Protein AF-A0A914CI23-F1 (afdb_monomer_lite)

Organism: NCBI:txid290746

Sequence (139 aa):
MHHSSEYYNLTTALRKGCFQEFGTTFFECLQAFITPPPMFITHKALNLLYQFWIHNELFEFKALGWDKPRLKNSEHKDIFPGIWNKIKAVYMPPGYFPGLETKQFFWWRYMKEPSSGIPEFMGNFLCGFSICDRQFGLY

InterPro domains:
  IPR051689 Sterol desaturase/TMEM195-like [PTHR21624] (1-60)

Structure (mmCIF, N/CA/C/O backbone):
data_AF-A0A914CI23-F1
#
_entry.id   AF-A0A914CI23-F1
#
loop_
_atom_site.group_PDB
_atom_site.id
_atom_site.type_symbol
_atom_site.label_atom_id
_atom_site.label_alt_id
_atom_site.label_comp_id
_atom_site.label_asym_id
_atom_site.label_entity_id
_atom_site.label_seq_id
_atom_site.pdbx_PDB_ins_code
_atom_site.Cartn_x
_atom_site.Cartn_y
_atom_site.Cartn_z
_atom_site.occupancy
_atom_site.B_iso_or_equiv
_atom_site.auth_seq_id
_atom_site.auth_comp_id
_atom_site.auth_asym_id
_atom_site.auth_atom_id
_atom_site.pdbx_PDB_model_num
ATOM 1 N N . MET A 1 1 ? 9.736 -35.630 7.768 1.00 44.75 1 MET A N 1
ATOM 2 C CA . MET A 1 1 ? 8.393 -35.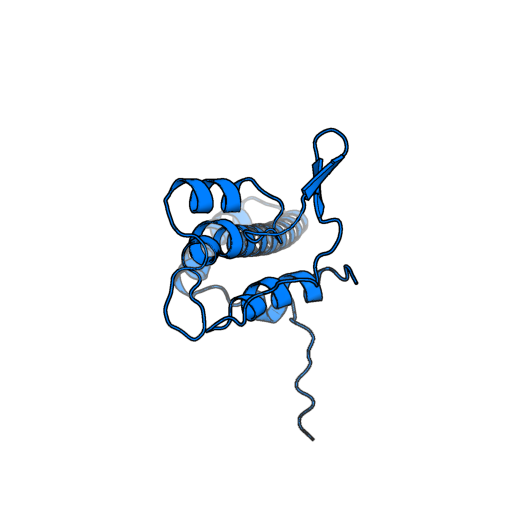050 7.562 1.00 44.75 1 MET A CA 1
ATOM 3 C C . MET A 1 1 ? 8.471 -33.566 7.902 1.00 44.75 1 MET A C 1
ATOM 5 O O . MET A 1 1 ? 8.384 -33.211 9.066 1.00 44.75 1 MET A O 1
ATOM 9 N N . HIS A 1 2 ? 8.755 -32.723 6.904 1.00 36.81 2 HIS A N 1
ATOM 10 C CA . HIS A 1 2 ? 8.864 -31.263 7.027 1.00 36.81 2 HIS A CA 1
ATOM 11 C C . HIS A 1 2 ? 7.643 -30.619 6.352 1.00 36.81 2 HIS A C 1
ATOM 13 O O . HIS A 1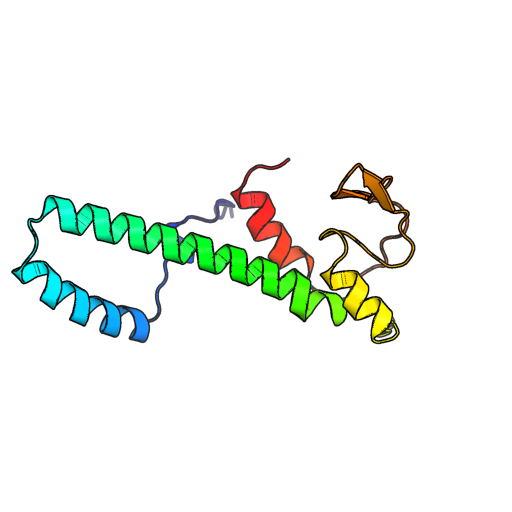 2 ? 7.750 -30.072 5.263 1.00 36.81 2 HIS A O 1
ATOM 19 N N . HIS A 1 3 ? 6.466 -30.728 6.969 1.00 40.62 3 HIS A N 1
ATOM 20 C CA . HIS A 1 3 ? 5.308 -29.908 6.599 1.00 40.62 3 HIS A CA 1
ATOM 21 C C . HIS A 1 3 ? 5.323 -28.666 7.494 1.00 40.62 3 HIS A C 1
ATOM 23 O O . HIS A 1 3 ? 4.677 -28.624 8.537 1.00 40.62 3 HIS A O 1
ATOM 29 N N . SER A 1 4 ? 6.142 -27.680 7.122 1.00 43.84 4 SER A N 1
ATOM 30 C CA . SER A 1 4 ? 6.050 -26.333 7.689 1.00 43.84 4 SER A CA 1
ATOM 31 C C . SER A 1 4 ? 4.852 -25.660 7.031 1.00 43.84 4 SER A C 1
ATOM 33 O O . SER A 1 4 ? 4.807 -25.564 5.808 1.00 43.84 4 SER A O 1
ATOM 35 N N . SER A 1 5 ? 3.859 -25.269 7.828 1.00 44.09 5 SER A N 1
ATOM 36 C CA . SER A 1 5 ? 2.582 -24.743 7.352 1.00 44.09 5 SER A CA 1
ATOM 37 C C . SER A 1 5 ? 2.778 -23.546 6.423 1.00 44.09 5 SER A C 1
ATOM 39 O O . SER A 1 5 ? 3.238 -22.487 6.840 1.00 44.09 5 SER A O 1
ATOM 41 N N . GLU A 1 6 ? 2.357 -23.726 5.180 1.00 47.12 6 GLU A N 1
ATOM 42 C CA . GLU A 1 6 ? 2.336 -22.757 4.079 1.00 47.12 6 GLU A CA 1
ATOM 43 C C . GLU A 1 6 ? 1.260 -21.662 4.264 1.00 47.12 6 GLU A C 1
ATOM 45 O O . GLU A 1 6 ? 0.980 -20.879 3.359 1.00 47.12 6 GLU A O 1
ATOM 50 N N . TYR A 1 7 ? 0.656 -21.585 5.454 1.00 39.66 7 TYR A N 1
ATOM 51 C CA . TYR A 1 7 ? -0.253 -20.519 5.848 1.00 39.66 7 TYR A CA 1
ATOM 52 C C . TYR A 1 7 ? 0.558 -19.407 6.508 1.00 39.66 7 TYR A C 1
ATOM 54 O O . TYR A 1 7 ? 0.986 -19.531 7.657 1.00 39.66 7 TYR A O 1
ATOM 62 N N . TYR A 1 8 ? 0.762 -18.311 5.776 1.00 44.50 8 TYR A N 1
ATOM 63 C CA . TYR A 1 8 ? 1.192 -17.039 6.350 1.00 44.50 8 TYR A CA 1
ATOM 64 C C . TYR A 1 8 ? 0.167 -16.638 7.416 1.00 44.50 8 TYR A C 1
ATOM 66 O O . TYR A 1 8 ? -0.939 -16.193 7.123 1.00 44.50 8 TYR A O 1
ATOM 74 N N . ASN A 1 9 ? 0.496 -16.905 8.674 1.00 50.03 9 ASN A N 1
ATOM 75 C CA . ASN A 1 9 ? -0.402 -16.660 9.785 1.00 50.03 9 ASN A CA 1
ATOM 76 C C . ASN A 1 9 ? -0.364 -15.156 10.087 1.00 50.03 9 ASN A C 1
ATOM 78 O O . ASN A 1 9 ? 0.721 -14.573 10.170 1.00 50.03 9 ASN A O 1
ATOM 82 N N . LEU A 1 10 ? -1.526 -14.523 10.278 1.00 53.84 10 LEU A N 1
ATOM 83 C CA . LEU A 1 10 ? -1.628 -13.108 10.675 1.00 53.84 10 LEU A CA 1
ATOM 84 C C . LEU A 1 10 ? -0.734 -12.816 11.898 1.00 53.84 10 LEU A C 1
ATOM 86 O O . LEU A 1 10 ? -0.115 -11.764 12.004 1.00 53.84 10 LEU A O 1
ATOM 90 N N . THR A 1 11 ? -0.596 -13.807 12.780 1.00 49.22 11 THR A N 1
ATOM 91 C CA . THR A 1 11 ? 0.271 -13.825 13.965 1.00 49.22 11 THR A CA 1
ATOM 92 C C . THR A 1 11 ? 1.776 -13.802 13.674 1.00 49.22 11 THR A C 1
ATOM 94 O O . THR A 1 11 ? 2.527 -13.316 14.514 1.00 49.22 11 THR A O 1
ATOM 97 N N . THR A 1 12 ? 2.255 -14.284 12.521 1.00 50.69 12 THR A N 1
ATOM 98 C CA . THR A 1 12 ? 3.687 -14.245 12.154 1.00 50.69 12 THR A CA 1
ATOM 99 C C . THR A 1 12 ? 4.088 -12.888 11.572 1.00 50.69 12 THR A C 1
ATOM 101 O O . THR A 1 12 ? 5.180 -12.400 11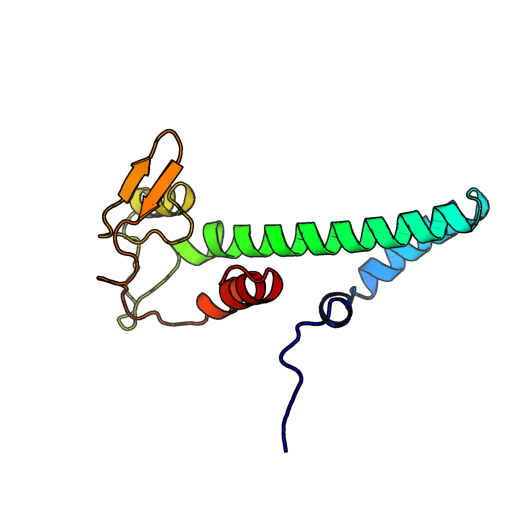.860 1.00 50.69 12 THR A O 1
ATOM 104 N N . ALA A 1 13 ? 3.185 -12.248 10.820 1.00 53.59 13 ALA A N 1
ATOM 105 C CA . ALA A 1 13 ? 3.341 -10.868 10.345 1.00 53.59 13 ALA A CA 1
ATOM 106 C C . ALA A 1 13 ? 3.244 -9.838 11.490 1.00 53.59 13 ALA A C 1
ATOM 108 O O . ALA A 1 13 ? 3.703 -8.705 11.367 1.00 53.59 13 ALA A O 1
ATOM 109 N N . LEU A 1 14 ? 2.695 -10.251 12.636 1.00 56.31 14 LEU A N 1
ATOM 110 C CA . LEU A 1 14 ? 2.448 -9.416 13.807 1.00 56.31 14 LEU A CA 1
ATOM 111 C C . LEU A 1 14 ? 3.639 -9.208 14.749 1.00 56.31 14 LEU A C 1
ATOM 113 O O . LEU A 1 14 ? 3.446 -8.719 15.864 1.00 56.31 14 LEU A O 1
ATOM 117 N N . ARG A 1 15 ? 4.858 -9.611 14.377 1.00 59.31 15 ARG A N 1
ATOM 118 C CA . ARG A 1 15 ? 6.029 -9.408 15.239 1.00 59.31 15 ARG A CA 1
ATOM 119 C C . ARG A 1 15 ? 6.426 -7.929 15.204 1.00 59.31 15 ARG A C 1
ATOM 121 O O . ARG A 1 15 ? 7.307 -7.526 14.450 1.00 59.31 15 ARG A O 1
ATOM 128 N N . LYS A 1 16 ? 5.748 -7.117 16.016 1.00 63.25 16 LYS A N 1
ATOM 129 C CA . LYS A 1 16 ? 6.067 -5.701 16.200 1.00 63.25 16 LYS A CA 1
ATOM 130 C C . LYS A 1 16 ? 7.457 -5.566 16.827 1.00 63.25 16 LYS A C 1
ATOM 132 O O . LYS A 1 16 ? 7.861 -6.369 17.668 1.00 63.25 16 LYS A O 1
ATOM 137 N N . GLY A 1 17 ? 8.222 -4.572 16.382 1.00 69.50 17 GLY A N 1
ATOM 138 C CA . GLY A 1 17 ? 9.544 -4.293 16.944 1.00 69.50 17 GLY A CA 1
ATOM 139 C C . GLY A 1 17 ? 9.444 -3.777 18.383 1.00 69.50 17 GLY A C 1
ATOM 140 O O . GLY A 1 17 ? 8.502 -3.064 18.718 1.00 69.50 17 GLY A O 1
ATOM 141 N N . CYS A 1 18 ? 10.446 -4.075 19.217 1.00 62.31 18 CYS A N 1
ATOM 142 C CA . CYS A 1 18 ? 10.494 -3.667 20.632 1.00 62.31 18 CYS A CA 1
ATOM 143 C C . CYS A 1 18 ? 10.260 -2.151 20.835 1.00 62.31 18 CYS A C 1
ATOM 145 O O . CYS A 1 18 ? 9.534 -1.741 21.735 1.00 62.31 18 CYS A O 1
ATOM 147 N N . PHE A 1 19 ? 10.798 -1.314 19.940 1.00 67.88 19 PHE A N 1
ATOM 148 C CA . PHE A 1 19 ? 10.602 0.142 19.979 1.00 67.88 19 PHE A CA 1
ATOM 149 C C . PHE A 1 19 ? 9.169 0.579 19.662 1.00 67.88 19 PHE A C 1
ATOM 151 O O . PHE A 1 19 ? 8.671 1.538 20.249 1.00 67.88 19 PHE A O 1
ATOM 158 N N . GLN A 1 20 ? 8.506 -0.121 18.742 1.00 68.56 20 GLN A N 1
ATOM 159 C CA . GLN A 1 20 ? 7.129 0.181 18.366 1.00 68.56 20 GLN A CA 1
ATOM 160 C C . GLN A 1 20 ? 6.173 -0.198 19.497 1.00 68.56 20 GLN A C 1
ATOM 162 O O . GLN A 1 20 ? 5.298 0.594 19.827 1.00 68.56 20 GLN A O 1
ATOM 167 N N . GLU A 1 21 ? 6.409 -1.347 20.138 1.00 73.50 21 GLU A N 1
ATOM 168 C CA . GLU A 1 21 ? 5.663 -1.792 21.319 1.00 73.50 21 GLU A CA 1
ATOM 169 C C . GLU A 1 21 ? 5.816 -0.835 22.507 1.00 73.50 21 GLU A C 1
ATOM 171 O O . GLU A 1 21 ? 4.832 -0.524 23.176 1.00 73.50 21 GLU A O 1
ATOM 176 N N . PHE A 1 22 ? 7.018 -0.306 22.756 1.00 75.56 22 PHE A N 1
ATOM 177 C CA . PHE A 1 22 ? 7.242 0.623 23.869 1.00 75.56 22 PHE A CA 1
ATOM 178 C C . PHE A 1 22 ? 6.466 1.937 23.689 1.00 75.56 22 PHE A C 1
ATOM 180 O O . PHE A 1 22 ? 5.836 2.432 24.625 1.00 75.56 22 PHE A O 1
ATOM 187 N N . GLY A 1 23 ? 6.463 2.473 22.463 1.00 78.50 23 GLY A N 1
ATOM 188 C CA . GLY A 1 23 ? 5.693 3.665 22.116 1.00 78.50 23 GLY A CA 1
ATOM 189 C C . GLY A 1 23 ? 4.187 3.437 22.236 1.00 78.50 23 GLY A C 1
ATOM 190 O O . GLY A 1 23 ? 3.502 4.222 22.890 1.00 78.50 23 GLY A O 1
ATOM 191 N N . THR A 1 24 ? 3.660 2.351 21.660 1.00 78.56 24 THR A N 1
ATOM 192 C CA . THR A 1 24 ? 2.218 2.059 21.714 1.00 78.56 24 THR A CA 1
ATOM 193 C C . THR A 1 24 ? 1.742 1.744 23.126 1.00 78.56 24 THR A C 1
ATOM 195 O O . THR A 1 24 ? 0.692 2.241 23.521 1.00 78.56 24 THR A O 1
ATOM 198 N N . THR A 1 25 ? 2.529 1.018 23.923 1.00 79.19 25 THR A N 1
ATOM 199 C CA . THR A 1 25 ? 2.177 0.686 25.314 1.00 79.19 25 THR A CA 1
ATOM 200 C C . THR A 1 25 ? 2.009 1.941 26.172 1.00 79.19 25 THR A C 1
ATOM 202 O O . THR A 1 25 ? 1.078 2.017 26.970 1.00 79.19 25 THR A O 1
ATOM 205 N N . PHE A 1 26 ? 2.858 2.961 25.990 1.00 83.69 26 PHE A N 1
ATOM 206 C CA . PHE A 1 26 ? 2.739 4.220 26.732 1.00 83.69 26 PHE A CA 1
ATOM 207 C C . PHE A 1 26 ? 1.402 4.932 26.462 1.00 83.69 26 PHE A C 1
ATOM 209 O O . PHE A 1 26 ? 0.700 5.313 27.401 1.00 83.69 26 PHE A O 1
ATOM 216 N N . PHE A 1 27 ? 1.012 5.065 25.191 1.00 81.94 27 PHE A N 1
ATOM 217 C CA . PHE A 1 27 ? -0.261 5.691 24.815 1.00 81.94 27 PHE A CA 1
ATOM 218 C C . PHE A 1 27 ? -1.476 4.845 25.216 1.00 81.94 27 PHE A C 1
ATOM 220 O O . PHE A 1 27 ? -2.489 5.384 25.661 1.00 81.94 27 PHE A O 1
ATOM 227 N N . GLU A 1 28 ? -1.366 3.521 25.130 1.00 81.31 28 GLU A N 1
ATOM 228 C CA . GLU A 1 28 ? -2.424 2.599 25.538 1.00 81.31 28 GLU A CA 1
ATOM 229 C C . GLU A 1 28 ? -2.664 2.612 27.051 1.00 81.31 28 GLU A C 1
ATOM 231 O O . GLU A 1 28 ? -3.817 2.581 27.479 1.00 81.31 28 GLU A O 1
ATOM 236 N N . CYS A 1 29 ? -1.606 2.717 27.862 1.00 82.75 29 CYS A N 1
ATOM 237 C CA . CYS A 1 29 ? -1.721 2.883 29.311 1.00 82.75 29 CYS A CA 1
ATOM 238 C C . CYS A 1 29 ? -2.488 4.161 29.666 1.00 82.75 29 CYS A C 1
ATOM 240 O O . CYS A 1 29 ? -3.366 4.118 30.522 1.00 82.75 29 CYS A O 1
ATOM 242 N N . LEU A 1 30 ? -2.217 5.278 28.982 1.00 83.88 30 LEU A N 1
ATOM 243 C CA . LEU A 1 30 ? -2.958 6.528 29.186 1.00 83.88 30 LEU A CA 1
ATOM 244 C C . LEU A 1 30 ? -4.444 6.386 28.811 1.00 83.88 30 LEU A C 1
ATOM 246 O O . LEU A 1 30 ? -5.312 6.855 29.545 1.00 83.88 30 LEU A O 1
ATOM 250 N N . GLN A 1 31 ? -4.756 5.705 27.704 1.00 81.00 31 GLN A N 1
ATOM 251 C CA . GLN A 1 31 ? -6.141 5.483 27.266 1.00 81.00 31 GLN A CA 1
ATOM 252 C C . GLN A 1 31 ? -6.914 4.500 28.159 1.00 81.00 31 GLN A C 1
ATOM 254 O O . GLN A 1 31 ? -8.133 4.647 28.310 1.00 81.00 31 GLN A O 1
ATOM 259 N N . ALA A 1 32 ? -6.227 3.529 28.769 1.00 80.94 32 ALA A N 1
ATOM 260 C CA . ALA A 1 32 ? -6.825 2.535 29.659 1.00 80.94 32 ALA A CA 1
ATOM 261 C C . ALA A 1 32 ? -7.418 3.148 30.941 1.00 80.94 32 ALA A C 1
ATOM 263 O O . ALA A 1 32 ? -8.369 2.597 31.487 1.00 80.94 32 ALA A O 1
ATOM 264 N N . PHE A 1 33 ? -6.918 4.304 31.395 1.00 80.62 33 PHE A N 1
ATOM 265 C CA . PHE A 1 33 ? -7.483 5.018 32.549 1.00 80.62 33 PHE A CA 1
ATOM 266 C C . PHE A 1 33 ? -8.800 5.749 32.246 1.00 80.62 33 PHE A C 1
ATOM 268 O O . PHE A 1 33 ? -9.538 6.075 33.172 1.00 80.62 33 PHE A O 1
ATOM 275 N N . ILE A 1 34 ? -9.096 6.021 30.972 1.00 84.62 34 ILE A N 1
ATOM 276 C CA . ILE A 1 34 ? -10.221 6.877 30.556 1.00 84.62 34 ILE A CA 1
ATOM 277 C C . ILE A 1 34 ? -11.360 6.051 29.934 1.00 84.62 34 ILE A C 1
ATOM 279 O O . ILE A 1 34 ? -12.523 6.444 30.000 1.00 84.62 34 ILE A O 1
ATOM 283 N N . THR A 1 35 ? -11.045 4.902 29.329 1.00 83.50 35 THR A N 1
ATOM 284 C CA . THR A 1 35 ? -11.961 4.182 28.428 1.00 83.50 35 THR A CA 1
ATOM 285 C C . THR A 1 35 ? -12.503 2.889 29.054 1.00 83.50 35 THR A C 1
ATOM 287 O O . THR A 1 35 ? -11.718 2.105 29.588 1.00 83.50 35 THR A O 1
ATOM 290 N N . PRO A 1 36 ? -13.813 2.585 28.942 1.00 84.00 36 PRO A N 1
ATOM 291 C CA . PRO A 1 36 ? -14.369 1.316 29.411 1.00 84.00 36 PRO A CA 1
ATOM 292 C C . PRO A 1 36 ? -13.743 0.095 28.692 1.00 84.00 36 PRO A C 1
ATOM 294 O O . PRO A 1 36 ? -13.521 0.147 27.475 1.00 84.00 36 PRO A O 1
ATOM 297 N N . PRO A 1 37 ? -13.516 -1.037 29.397 1.00 81.00 37 PRO A N 1
ATOM 298 C CA . PRO A 1 37 ? -12.743 -2.178 28.882 1.00 81.00 37 PRO A CA 1
ATOM 299 C C . PRO A 1 37 ? -13.172 -2.751 27.513 1.00 81.00 37 PRO A C 1
ATOM 301 O O . PRO A 1 37 ? -12.293 -3.065 26.707 1.00 81.00 37 PRO A O 1
ATOM 304 N N . PRO A 1 38 ? -14.475 -2.871 27.178 1.00 85.12 38 PRO A N 1
ATOM 305 C CA . PRO A 1 38 ? -14.900 -3.459 25.901 1.00 85.12 38 PRO A CA 1
ATOM 306 C C . PRO A 1 38 ? -14.497 -2.625 24.676 1.00 85.12 38 PRO A C 1
ATOM 308 O O . PRO A 1 38 ? -14.151 -3.161 23.619 1.00 85.12 38 PRO A O 1
ATOM 311 N N . MET A 1 39 ? -14.517 -1.298 24.818 1.00 86.06 39 MET A N 1
ATOM 312 C CA . MET A 1 39 ? -14.171 -0.380 23.733 1.00 86.06 39 MET A CA 1
ATOM 313 C C . MET A 1 39 ? -12.662 -0.420 23.454 1.00 86.06 39 MET A C 1
ATOM 315 O O . MET A 1 39 ? -12.244 -0.407 22.296 1.00 86.06 39 MET A O 1
ATOM 319 N N . PHE A 1 40 ? -11.850 -0.562 24.505 1.00 84.00 40 PHE A N 1
ATOM 320 C CA . PHE A 1 40 ? -10.395 -0.658 24.404 1.00 84.00 40 PHE A CA 1
ATOM 321 C C . PHE A 1 40 ? -9.934 -1.895 23.616 1.00 84.00 40 PHE A C 1
ATOM 323 O O . PHE A 1 40 ? -9.085 -1.786 22.731 1.00 84.00 40 PHE A O 1
ATOM 330 N N . ILE A 1 41 ? -10.532 -3.063 23.877 1.00 83.12 41 ILE A N 1
ATOM 331 C CA . ILE A 1 41 ? -10.198 -4.309 23.162 1.00 83.12 41 ILE A CA 1
AT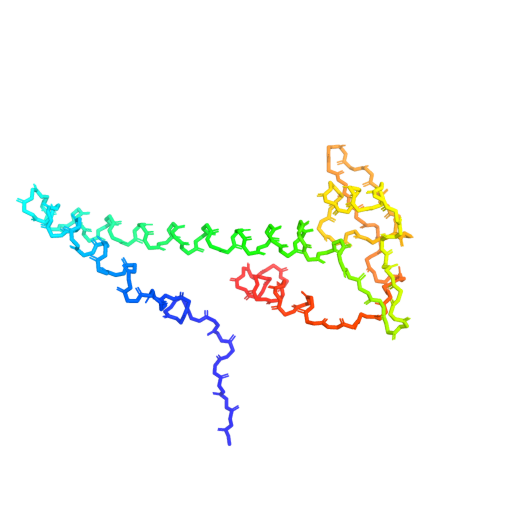OM 332 C C . ILE A 1 41 ? -10.536 -4.187 21.671 1.00 83.12 41 ILE A C 1
ATOM 334 O O . ILE A 1 41 ? -9.725 -4.542 20.815 1.00 83.12 41 ILE A O 1
ATOM 338 N N . THR A 1 42 ? -11.708 -3.631 21.358 1.00 86.75 42 THR A N 1
ATOM 339 C CA . THR A 1 42 ? -12.152 -3.432 19.971 1.00 86.75 42 THR A CA 1
ATOM 340 C C . THR A 1 42 ? -11.225 -2.469 19.227 1.00 86.75 42 THR A C 1
ATOM 342 O O . THR A 1 42 ? -10.804 -2.750 18.105 1.00 86.75 42 THR A O 1
ATOM 345 N N . HIS A 1 43 ? -10.841 -1.363 19.869 1.00 85.38 43 HIS A N 1
ATOM 346 C CA . HIS A 1 43 ? -9.898 -0.400 19.306 1.00 85.38 43 HIS A CA 1
ATOM 347 C C . HIS A 1 43 ? -8.537 -1.040 18.994 1.00 85.38 43 HIS A C 1
ATOM 349 O O . HIS A 1 43 ? -8.010 -0.859 17.896 1.00 85.38 43 HIS A O 1
ATOM 355 N N . LYS A 1 44 ? -7.995 -1.847 19.917 1.00 81.94 44 LYS A N 1
ATOM 356 C CA . LYS A 1 44 ? -6.740 -2.585 19.703 1.00 81.94 44 LYS A CA 1
ATOM 357 C C . LYS A 1 44 ? -6.808 -3.529 18.506 1.00 81.94 44 LYS A C 1
ATOM 359 O O . LYS A 1 44 ? -5.887 -3.539 17.691 1.00 81.94 44 LYS A O 1
ATOM 364 N N . ALA A 1 45 ? -7.892 -4.294 18.386 1.00 83.31 45 ALA A N 1
ATOM 365 C CA . ALA A 1 45 ? -8.082 -5.229 17.281 1.00 83.31 45 ALA A CA 1
ATOM 366 C C . ALA A 1 45 ? -8.158 -4.509 15.922 1.00 83.31 45 ALA A C 1
ATOM 368 O O . ALA A 1 45 ? -7.498 -4.920 14.967 1.00 83.31 45 ALA A O 1
ATOM 369 N N . LEU A 1 46 ? -8.899 -3.399 15.844 1.00 86.69 46 LEU A N 1
ATOM 370 C CA . LEU A 1 46 ? -9.010 -2.598 14.621 1.00 86.69 46 LEU A CA 1
ATOM 371 C C . LEU A 1 46 ? -7.685 -1.934 14.239 1.00 86.69 46 LEU A C 1
ATOM 373 O O . LEU A 1 46 ? -7.298 -1.970 13.074 1.00 86.69 46 LEU A O 1
ATOM 377 N N . ASN A 1 47 ? -6.962 -1.372 15.210 1.00 84.38 47 ASN A N 1
ATOM 378 C CA . ASN A 1 47 ? -5.663 -0.747 14.965 1.00 84.38 47 ASN A CA 1
ATOM 379 C C . ASN A 1 47 ? -4.645 -1.770 14.436 1.00 84.38 47 ASN A C 1
ATOM 381 O O . ASN A 1 47 ? -3.850 -1.478 13.545 1.00 84.38 47 ASN A O 1
ATOM 385 N N . LEU A 1 48 ? -4.703 -3.001 14.944 1.00 81.25 48 LEU A N 1
ATOM 386 C CA . LEU A 1 48 ? -3.851 -4.081 14.476 1.00 81.25 48 LEU A CA 1
ATOM 387 C C . LEU A 1 48 ? -4.155 -4.486 13.028 1.00 81.25 48 LEU A C 1
ATOM 389 O O . LEU A 1 48 ? -3.235 -4.604 12.219 1.00 81.25 48 LEU A O 1
ATOM 393 N N . LEU A 1 49 ? -5.437 -4.663 12.703 1.00 85.06 49 LEU A N 1
ATOM 394 C CA . LEU A 1 49 ? -5.877 -4.986 11.347 1.00 85.06 49 LEU A CA 1
ATOM 395 C C . LEU A 1 49 ? -5.494 -3.877 10.360 1.00 85.06 49 LEU A C 1
ATOM 397 O O . LEU A 1 49 ? -5.003 -4.157 9.271 1.00 85.06 49 LEU A O 1
ATOM 401 N N . TYR A 1 50 ? -5.661 -2.620 10.769 1.00 83.69 50 TYR A N 1
ATOM 402 C CA . TYR A 1 50 ? -5.300 -1.456 9.969 1.00 83.69 50 TYR A CA 1
ATOM 403 C C . TYR A 1 50 ? -3.794 -1.387 9.684 1.00 83.69 50 TYR A C 1
ATOM 405 O O . TYR A 1 50 ? -3.387 -1.170 8.545 1.00 83.69 50 TYR A O 1
ATOM 413 N N . GLN A 1 51 ? -2.959 -1.636 10.699 1.00 79.25 51 GLN A N 1
ATOM 414 C CA . GLN A 1 51 ? -1.502 -1.690 10.536 1.00 79.25 51 GLN A CA 1
ATOM 415 C C . GLN A 1 51 ? -1.077 -2.799 9.571 1.00 79.25 51 GLN A C 1
ATOM 417 O O . GLN A 1 51 ? -0.208 -2.574 8.733 1.00 79.25 51 GLN A O 1
ATOM 422 N N . PHE A 1 52 ? -1.699 -3.975 9.667 1.00 81.62 52 PHE A N 1
ATOM 423 C CA . PHE A 1 52 ? -1.441 -5.085 8.754 1.00 81.62 52 PHE A CA 1
ATOM 424 C C . PHE A 1 52 ? -1.835 -4.743 7.310 1.00 81.62 52 PHE A C 1
ATOM 426 O O . PHE A 1 52 ? -1.042 -4.945 6.394 1.00 81.62 52 PHE A O 1
ATOM 433 N N . TRP A 1 53 ? -3.023 -4.169 7.113 1.00 83.50 53 TRP A N 1
ATOM 434 C CA . TRP A 1 53 ? -3.520 -3.793 5.791 1.00 83.50 53 TRP A CA 1
ATOM 435 C C . TRP A 1 53 ? -2.619 -2.755 5.106 1.00 83.50 53 TRP A C 1
ATOM 437 O O . TRP A 1 53 ? -2.131 -3.013 4.008 1.00 83.50 53 TRP A O 1
ATOM 447 N N . ILE A 1 54 ? -2.286 -1.649 5.788 1.00 83.50 54 ILE A N 1
ATOM 448 C CA . ILE A 1 54 ? -1.384 -0.621 5.232 1.00 83.50 54 ILE A CA 1
ATOM 449 C C . ILE A 1 54 ? 0.003 -1.184 4.936 1.00 83.50 54 ILE A C 1
ATOM 451 O O . ILE A 1 54 ? 0.616 -0.817 3.936 1.00 83.50 54 ILE A O 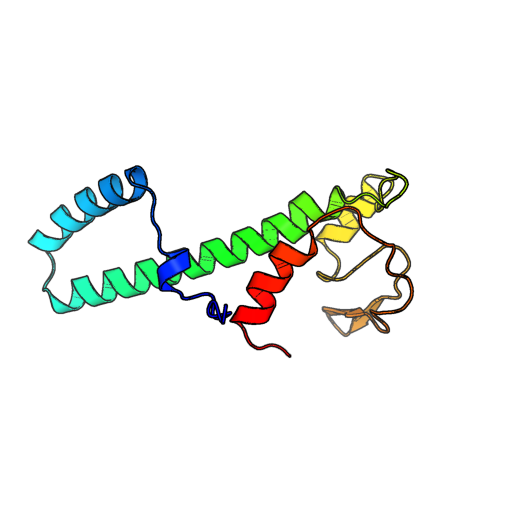1
ATOM 455 N N . HIS A 1 55 ? 0.536 -2.041 5.809 1.00 78.38 55 HIS A N 1
ATOM 456 C CA . HIS A 1 55 ? 1.861 -2.615 5.597 1.00 78.38 55 HIS A CA 1
ATOM 457 C C . HIS A 1 55 ? 1.916 -3.456 4.316 1.00 78.38 55 HIS A C 1
ATOM 459 O O . HIS A 1 55 ? 2.889 -3.356 3.567 1.00 78.38 55 HIS A O 1
ATOM 465 N N . ASN A 1 56 ? 0.863 -4.232 4.043 1.00 77.94 56 ASN A N 1
ATOM 466 C CA . ASN A 1 56 ? 0.763 -5.034 2.828 1.00 77.94 56 ASN A CA 1
ATOM 467 C C . ASN A 1 56 ? 0.605 -4.163 1.581 1.00 77.94 56 ASN A C 1
ATOM 469 O O . ASN A 1 56 ? 1.358 -4.345 0.628 1.00 77.94 56 ASN A O 1
ATOM 473 N N . GLU A 1 57 ? -0.284 -3.166 1.606 1.00 82.38 57 GLU A N 1
ATOM 474 C CA . GLU A 1 57 ? -0.415 -2.233 0.480 1.00 82.38 57 GLU A CA 1
ATOM 475 C C . GLU A 1 57 ? 0.906 -1.509 0.200 1.00 82.38 57 GLU A C 1
ATOM 477 O O . GLU A 1 57 ? 1.355 -1.420 -0.941 1.00 82.38 57 GLU A O 1
ATOM 482 N N . LEU A 1 58 ? 1.591 -1.033 1.244 1.00 81.31 58 LEU A N 1
ATOM 483 C CA . LEU A 1 58 ? 2.884 -0.368 1.104 1.00 81.31 58 LEU A CA 1
ATOM 484 C C . LEU A 1 58 ? 3.941 -1.295 0.496 1.00 81.31 58 LEU A C 1
ATOM 486 O O . LEU A 1 58 ? 4.782 -0.850 -0.291 1.00 81.31 58 LEU A O 1
ATOM 490 N N . PHE A 1 59 ? 3.918 -2.574 0.862 1.00 79.81 59 PHE A N 1
ATOM 491 C CA . PHE A 1 59 ? 4.813 -3.570 0.301 1.00 79.81 59 PHE A CA 1
ATOM 492 C C . PHE A 1 59 ? 4.553 -3.784 -1.198 1.00 79.81 59 PHE A C 1
ATOM 494 O O . PHE A 1 59 ? 5.506 -3.785 -1.981 1.00 79.81 59 PHE A O 1
ATOM 501 N N . GLU A 1 60 ? 3.289 -3.853 -1.620 1.00 78.31 60 GLU A N 1
ATOM 502 C CA . GLU A 1 60 ? 2.920 -3.904 -3.039 1.00 78.31 60 GLU A CA 1
ATOM 503 C C . GLU A 1 60 ? 3.334 -2.634 -3.794 1.00 78.31 60 GLU A C 1
ATOM 505 O O . GLU A 1 60 ? 3.966 -2.717 -4.850 1.00 78.31 60 GLU A O 1
ATOM 510 N N . PHE A 1 61 ? 3.068 -1.448 -3.236 1.00 79.81 61 PHE A N 1
ATOM 511 C CA . PHE A 1 61 ? 3.485 -0.176 -3.831 1.00 79.81 61 PHE A CA 1
ATOM 512 C C . PHE A 1 61 ? 5.003 -0.076 -3.980 1.00 79.81 61 PHE A C 1
ATOM 514 O O . PHE A 1 61 ? 5.495 0.441 -4.985 1.00 79.81 61 PHE A O 1
ATOM 521 N N . LYS A 1 62 ? 5.769 -0.589 -3.013 1.00 82.94 62 LYS A N 1
ATOM 522 C CA . LYS A 1 62 ? 7.231 -0.640 -3.099 1.00 82.94 62 LYS A CA 1
ATOM 523 C C . LYS A 1 62 ? 7.689 -1.605 -4.193 1.00 82.94 62 LYS A C 1
ATOM 525 O O . LYS A 1 62 ? 8.523 -1.224 -5.016 1.00 82.94 62 LYS A O 1
ATOM 530 N N . ALA A 1 63 ? 7.121 -2.808 -4.242 1.00 80.12 63 ALA A N 1
ATOM 531 C CA . ALA A 1 63 ? 7.460 -3.798 -5.259 1.00 80.12 63 ALA A CA 1
ATOM 532 C C . ALA A 1 63 ? 7.173 -3.263 -6.676 1.00 80.12 63 ALA A C 1
ATOM 534 O O . ALA A 1 63 ? 8.028 -3.322 -7.561 1.00 80.12 63 ALA A O 1
ATOM 535 N N . LEU A 1 64 ? 6.002 -2.657 -6.884 1.00 80.88 64 LEU A N 1
ATOM 536 C CA . LEU A 1 64 ? 5.579 -2.129 -8.183 1.00 80.88 64 LEU A CA 1
ATOM 537 C C . LEU A 1 64 ? 6.252 -0.800 -8.554 1.00 80.88 64 LEU A C 1
ATOM 539 O O . LEU A 1 64 ? 6.612 -0.598 -9.712 1.00 80.88 64 LEU A O 1
ATOM 543 N N . GLY A 1 65 ? 6.417 0.115 -7.602 1.00 80.06 65 GLY A N 1
ATOM 544 C CA . GLY A 1 65 ? 6.900 1.473 -7.858 1.00 80.06 65 GLY A CA 1
ATOM 545 C C . GLY A 1 65 ? 8.418 1.630 -7.780 1.00 80.06 65 GLY A C 1
ATOM 546 O O . GLY A 1 65 ? 8.996 2.404 -8.544 1.00 80.06 65 GLY A O 1
ATOM 547 N N . TRP A 1 66 ? 9.080 0.908 -6.874 1.00 81.06 66 TRP A N 1
ATOM 548 C CA . TRP A 1 66 ? 10.510 1.078 -6.597 1.00 81.06 66 TRP A CA 1
ATOM 549 C C . TRP A 1 66 ? 11.372 -0.055 -7.153 1.00 81.06 66 TRP A C 1
ATOM 551 O O . TRP A 1 66 ? 12.426 0.211 -7.739 1.00 81.06 66 TRP A O 1
ATOM 561 N N . ASP A 1 67 ? 10.920 -1.301 -7.008 1.00 84.00 67 ASP A N 1
ATOM 562 C CA . ASP A 1 67 ? 11.716 -2.470 -7.393 1.00 84.00 67 ASP A CA 1
ATOM 563 C C . ASP A 1 67 ? 11.538 -2.823 -8.880 1.00 84.00 67 ASP A C 1
ATOM 565 O O . ASP A 1 67 ? 12.524 -3.071 -9.579 1.00 84.00 67 ASP A O 1
ATOM 569 N N . LYS A 1 68 ? 10.311 -2.735 -9.415 1.00 81.88 68 LYS A N 1
ATOM 570 C CA . LYS A 1 68 ? 10.000 -3.032 -10.828 1.00 81.88 68 LYS A CA 1
ATOM 571 C C . LYS A 1 68 ? 10.864 -2.256 -11.842 1.00 81.88 68 LYS A C 1
ATOM 573 O O . LYS A 1 68 ? 11.392 -2.879 -12.765 1.00 81.88 68 LYS A O 1
ATOM 578 N N . PRO A 1 69 ? 11.103 -0.934 -11.706 1.00 82.25 69 PRO A N 1
ATOM 579 C CA . PRO A 1 69 ? 11.911 -0.181 -12.673 1.00 82.25 69 PRO A CA 1
ATOM 580 C C . PRO A 1 69 ? 13.417 -0.492 -12.620 1.00 82.25 69 PRO A C 1
ATOM 582 O O . PRO A 1 69 ? 14.177 0.035 -13.439 1.00 82.25 69 PRO A O 1
ATOM 585 N N . ARG A 1 70 ? 13.862 -1.279 -11.630 1.00 82.56 70 ARG A N 1
ATOM 586 C CA . ARG A 1 70 ? 15.262 -1.669 -11.397 1.00 82.56 70 ARG A CA 1
ATOM 587 C C . ARG A 1 70 ? 15.556 -3.117 -11.796 1.00 82.56 70 ARG A C 1
ATOM 589 O O . ARG A 1 70 ? 16.666 -3.589 -11.559 1.00 82.56 70 ARG A O 1
ATOM 596 N N . LEU A 1 71 ? 14.588 -3.814 -12.389 1.00 81.50 71 LEU A N 1
ATOM 597 C CA . LEU A 1 71 ? 14.756 -5.199 -12.812 1.00 81.50 71 LEU A CA 1
ATOM 598 C C . LEU A 1 71 ? 15.796 -5.332 -13.933 1.00 81.50 71 LEU A C 1
ATOM 600 O O . LEU A 1 71 ? 15.820 -4.543 -14.886 1.00 81.50 71 LEU A O 1
ATOM 604 N N . LYS A 1 72 ? 16.628 -6.370 -13.806 1.00 81.69 72 LYS A N 1
ATOM 605 C CA . LYS A 1 72 ? 17.665 -6.763 -14.763 1.00 81.69 72 LYS A CA 1
ATOM 606 C C . LYS A 1 72 ? 17.445 -8.205 -15.227 1.00 81.69 72 LYS A C 1
ATOM 608 O O . LYS A 1 72 ? 16.975 -9.041 -14.455 1.00 81.69 72 LYS A O 1
ATOM 613 N N . ASN A 1 73 ? 17.826 -8.487 -16.469 1.00 79.12 73 ASN A N 1
ATOM 614 C CA . ASN A 1 73 ? 17.831 -9.842 -17.033 1.00 79.12 73 ASN A CA 1
ATOM 615 C C . ASN A 1 73 ? 19.055 -10.657 -16.569 1.00 79.12 73 ASN A C 1
ATOM 617 O O . ASN A 1 73 ? 19.989 -10.108 -15.978 1.00 79.12 73 ASN A O 1
ATOM 621 N N . SER A 1 74 ? 19.096 -11.946 -16.926 1.00 77.62 74 SER A N 1
ATOM 622 C CA . SER A 1 74 ? 20.262 -12.843 -16.777 1.00 77.62 74 SER A CA 1
ATOM 623 C C . SER A 1 74 ? 21.565 -12.279 -17.363 1.00 77.62 74 SER A C 1
ATOM 625 O O . SER A 1 74 ? 22.646 -12.540 -16.845 1.00 77.62 74 SER A O 1
ATOM 627 N N . GLU A 1 75 ? 21.466 -11.417 -18.377 1.00 76.81 75 GLU A N 1
ATOM 628 C CA . GLU A 1 75 ? 22.592 -10.741 -19.039 1.00 76.81 75 GLU A CA 1
ATOM 629 C C . GLU A 1 75 ? 22.961 -9.378 -18.410 1.00 76.81 75 GLU A C 1
ATOM 631 O O . GLU A 1 75 ? 23.665 -8.572 -19.013 1.00 76.81 75 GLU A O 1
ATOM 636 N N . HIS A 1 76 ? 22.459 -9.071 -17.207 1.00 76.50 76 HIS A N 1
ATOM 637 C CA . HIS A 1 76 ? 22.738 -7.830 -16.466 1.00 76.50 76 HIS A CA 1
ATOM 638 C C . HIS A 1 76 ? 22.307 -6.521 -17.163 1.00 76.50 76 HIS A C 1
ATOM 640 O O . HIS A 1 76 ? 22.733 -5.430 -16.775 1.00 76.50 76 HIS A O 1
ATOM 646 N N . LYS A 1 77 ? 21.430 -6.618 -18.168 1.00 78.94 77 LYS A N 1
ATOM 647 C CA . LYS A 1 77 ? 20.836 -5.488 -18.891 1.00 78.94 77 LYS A CA 1
ATOM 648 C C . LYS A 1 77 ? 19.518 -5.055 -18.244 1.00 78.94 77 LYS A C 1
ATOM 650 O O . LYS A 1 77 ? 18.724 -5.902 -17.832 1.00 78.94 77 LYS A O 1
ATOM 655 N N . ASP A 1 78 ? 19.283 -3.745 -18.185 1.00 82.44 78 ASP A N 1
ATOM 656 C CA . ASP A 1 78 ? 18.036 -3.171 -17.672 1.00 82.44 78 ASP A CA 1
ATOM 657 C C . ASP A 1 78 ? 16.848 -3.530 -18.581 1.00 82.44 78 ASP A C 1
ATOM 659 O O . ASP A 1 78 ? 16.894 -3.317 -19.795 1.00 82.44 78 ASP A O 1
ATOM 663 N N . ILE A 1 79 ? 15.757 -4.016 -17.983 1.00 82.38 79 ILE A N 1
ATOM 664 C CA . ILE A 1 79 ? 14.528 -4.400 -18.707 1.00 82.38 79 ILE A CA 1
ATOM 665 C C . ILE A 1 79 ? 13.764 -3.170 -19.201 1.00 82.38 79 ILE A C 1
ATOM 667 O O . ILE A 1 79 ? 13.137 -3.192 -20.258 1.00 82.38 79 ILE A O 1
ATOM 671 N N . PHE A 1 80 ? 13.842 -2.073 -18.447 1.00 84.81 80 PHE A N 1
ATOM 672 C CA . PHE A 1 80 ? 13.195 -0.803 -18.760 1.00 84.81 80 PHE A CA 1
ATOM 673 C C . PHE A 1 80 ? 14.247 0.237 -19.175 1.00 84.81 80 PHE A C 1
ATOM 675 O O . PHE A 1 80 ? 14.632 1.082 -18.357 1.00 84.81 80 PHE A O 1
ATOM 682 N N . PRO A 1 81 ? 14.737 0.203 -20.430 1.00 83.12 81 PRO A N 1
ATOM 683 C CA . PRO A 1 81 ? 15.697 1.187 -20.906 1.00 83.12 81 PRO A CA 1
ATOM 684 C C . PRO A 1 81 ? 15.030 2.561 -21.007 1.00 83.12 81 PRO A C 1
ATOM 686 O O . PRO A 1 81 ? 13.977 2.714 -21.626 1.00 83.12 81 PRO A O 1
ATOM 689 N N . GLY A 1 82 ? 15.662 3.573 -20.416 1.00 85.88 82 GLY A N 1
ATOM 690 C CA . GLY A 1 82 ? 15.189 4.956 -20.446 1.00 85.88 82 GLY A CA 1
ATOM 691 C C . GLY A 1 82 ? 14.120 5.289 -19.400 1.00 85.88 82 GLY A C 1
ATOM 692 O O . GLY A 1 82 ? 13.295 4.471 -18.995 1.00 85.88 82 GLY A O 1
ATOM 693 N N . ILE A 1 83 ? 14.121 6.551 -18.973 1.00 86.31 83 ILE A N 1
ATOM 694 C CA . ILE A 1 83 ? 13.239 7.076 -17.919 1.00 86.31 83 ILE A CA 1
ATOM 695 C C . ILE A 1 83 ? 11.759 6.964 -18.319 1.00 86.31 83 ILE A C 1
ATOM 697 O O . ILE A 1 83 ? 10.918 6.619 -17.493 1.00 86.31 83 ILE A O 1
ATOM 701 N N . TRP A 1 84 ? 11.439 7.150 -19.603 1.00 84.88 84 TRP A N 1
ATOM 702 C CA . TRP A 1 84 ? 10.070 7.041 -20.114 1.00 84.88 84 TRP A CA 1
ATOM 703 C C . TRP A 1 84 ? 9.466 5.645 -19.961 1.00 84.88 84 TRP A C 1
ATOM 705 O O . TRP A 1 84 ? 8.282 5.521 -19.655 1.00 84.88 84 TRP A O 1
ATOM 715 N N . ASN A 1 85 ? 10.259 4.588 -20.143 1.00 85.38 85 ASN A N 1
ATOM 716 C CA . ASN A 1 85 ? 9.771 3.222 -19.960 1.00 85.38 85 ASN A CA 1
ATOM 717 C C . ASN A 1 85 ? 9.604 2.880 -18.475 1.00 85.38 85 ASN A C 1
ATOM 719 O O . ASN A 1 85 ? 8.678 2.152 -18.125 1.00 85.38 85 ASN A O 1
ATOM 723 N N . LYS A 1 86 ? 10.422 3.481 -17.602 1.00 86.81 86 LYS A N 1
ATOM 724 C CA . LYS A 1 86 ? 10.264 3.382 -16.145 1.00 86.81 86 LYS A CA 1
ATOM 725 C C . LYS A 1 86 ? 8.986 4.069 -15.661 1.00 86.81 86 LYS A C 1
ATOM 727 O O . LYS A 1 86 ? 8.231 3.464 -14.913 1.00 86.81 86 LYS A O 1
ATOM 732 N N . ILE A 1 87 ? 8.691 5.279 -16.144 1.00 85.56 87 ILE A N 1
ATOM 733 C CA . ILE A 1 87 ? 7.450 5.999 -15.804 1.00 85.56 87 ILE A CA 1
ATOM 734 C C . ILE A 1 87 ? 6.218 5.222 -16.288 1.00 85.56 87 ILE A C 1
ATOM 736 O O . ILE A 1 87 ? 5.260 5.051 -15.537 1.00 85.56 87 ILE A O 1
ATOM 740 N N . LYS A 1 88 ? 6.251 4.685 -17.516 1.00 83.31 88 LYS A N 1
ATOM 741 C CA . LYS A 1 88 ? 5.160 3.843 -18.033 1.00 83.31 88 LYS A CA 1
ATOM 742 C C . LYS A 1 88 ? 4.911 2.612 -17.161 1.00 83.31 88 LYS A C 1
ATOM 744 O O . LYS A 1 88 ? 3.757 2.268 -16.951 1.00 83.31 88 LYS A O 1
ATOM 749 N N . ALA A 1 89 ? 5.956 1.981 -16.624 1.00 80.94 89 ALA A N 1
ATOM 750 C CA . ALA A 1 89 ? 5.826 0.790 -15.783 1.00 80.94 89 ALA A CA 1
ATOM 751 C C . ALA A 1 89 ? 5.079 1.034 -14.459 1.00 80.94 89 ALA A C 1
ATOM 753 O O . ALA A 1 89 ? 4.490 0.088 -13.937 1.00 80.94 89 ALA A O 1
ATOM 754 N N . VAL A 1 90 ? 5.102 2.274 -13.953 1.00 82.25 90 VAL A N 1
ATOM 755 C CA . VAL A 1 90 ? 4.391 2.697 -12.733 1.00 82.25 90 VAL A CA 1
ATOM 756 C C . VAL A 1 90 ? 2.909 2.956 -13.011 1.00 82.25 90 VAL A C 1
ATOM 758 O O . VAL A 1 90 ? 2.067 2.646 -12.179 1.00 82.25 90 VAL A O 1
ATOM 761 N N . TYR A 1 91 ? 2.585 3.525 -14.175 1.00 80.31 91 TYR A N 1
ATOM 762 C CA . TYR A 1 91 ? 1.205 3.877 -14.534 1.00 80.31 91 TYR A CA 1
ATOM 763 C C . TYR A 1 91 ? 0.431 2.728 -15.201 1.00 80.31 91 TYR A C 1
ATOM 765 O O . TYR A 1 91 ? -0.796 2.680 -15.161 1.00 80.31 91 TYR A O 1
ATOM 773 N N . MET A 1 92 ? 1.133 1.815 -15.870 1.00 79.12 92 MET A N 1
ATOM 774 C CA . MET A 1 92 ? 0.529 0.654 -16.522 1.00 79.12 92 MET A CA 1
ATOM 775 C C . MET A 1 92 ? 0.131 -0.411 -15.491 1.00 79.12 92 MET A C 1
ATOM 777 O O . MET A 1 92 ? 0.670 -0.419 -14.385 1.00 79.12 92 MET A O 1
ATOM 781 N N . PRO A 1 93 ? -0.806 -1.317 -15.835 1.00 76.12 93 PRO A N 1
ATOM 782 C CA . PRO A 1 93 ? -1.264 -2.359 -14.921 1.00 76.12 93 PRO A CA 1
ATOM 783 C C . PRO A 1 93 ? -0.095 -3.135 -14.285 1.00 76.12 93 PRO A C 1
ATOM 785 O O . PRO A 1 93 ? 0.961 -3.280 -14.914 1.00 76.12 93 PRO A O 1
ATOM 788 N N . PRO A 1 94 ? -0.272 -3.662 -13.058 1.00 70.19 94 PRO A N 1
ATOM 789 C CA . PRO A 1 94 ? 0.813 -4.197 -12.229 1.00 70.19 94 PRO A CA 1
ATOM 790 C C . PRO A 1 94 ? 1.673 -5.264 -12.931 1.00 70.19 94 PRO A C 1
ATOM 792 O O . PRO A 1 94 ? 2.885 -5.295 -12.722 1.00 70.19 94 PRO A O 1
ATOM 795 N N . GLY A 1 95 ? 1.107 -6.028 -13.872 1.00 70.31 95 GLY A N 1
ATOM 796 C CA . GLY A 1 95 ? 1.820 -7.030 -14.679 1.00 70.31 95 GLY A CA 1
ATOM 797 C C . GLY A 1 95 ? 2.443 -6.559 -16.007 1.00 70.31 95 GLY A C 1
ATOM 798 O O . GLY A 1 95 ? 2.935 -7.390 -16.759 1.00 70.31 95 GLY A O 1
ATOM 799 N N . TYR A 1 96 ? 2.426 -5.263 -16.342 1.00 77.94 96 TYR A N 1
ATOM 800 C CA . TYR A 1 96 ? 2.949 -4.775 -17.629 1.00 77.94 96 TYR A CA 1
ATOM 801 C C . TYR A 1 96 ? 4.481 -4.880 -17.752 1.00 77.94 96 TYR A C 1
ATOM 803 O O . TYR A 1 96 ? 5.206 -4.410 -16.868 1.00 77.94 96 TYR A O 1
ATOM 811 N N . PHE A 1 97 ? 4.940 -5.362 -18.914 1.00 80.88 97 PHE A N 1
ATOM 812 C CA . PHE A 1 97 ? 6.330 -5.394 -19.381 1.00 80.88 97 PHE A CA 1
ATOM 813 C C . PHE A 1 97 ? 6.440 -4.815 -20.805 1.00 80.88 97 PHE A C 1
ATOM 815 O O . PHE A 1 97 ? 5.467 -4.848 -21.565 1.00 80.88 97 PHE A O 1
ATOM 822 N N . PRO A 1 98 ? 7.603 -4.255 -21.190 1.00 76.69 98 PRO A N 1
ATOM 823 C CA . PRO A 1 98 ? 7.790 -3.691 -22.522 1.00 76.69 98 PRO A CA 1
ATOM 824 C C . PRO A 1 98 ? 7.678 -4.791 -23.586 1.00 76.69 98 PRO A C 1
ATOM 826 O O . PRO A 1 98 ? 8.413 -5.770 -23.538 1.00 76.69 98 PRO A O 1
ATOM 829 N N . GLY A 1 99 ? 6.767 -4.614 -24.546 1.00 74.19 99 GLY A N 1
ATOM 830 C CA . GLY A 1 99 ? 6.499 -5.589 -25.614 1.00 74.19 99 GLY A CA 1
ATOM 831 C C . GLY A 1 99 ? 5.149 -6.303 -25.504 1.00 74.19 99 GLY A C 1
ATOM 832 O O . GLY A 1 99 ? 4.739 -6.942 -26.466 1.00 74.19 99 GLY A O 1
ATOM 833 N N . LEU A 1 100 ? 4.426 -6.150 -24.387 1.00 77.50 100 LEU A N 1
ATOM 834 C CA . LEU A 1 100 ? 3.082 -6.710 -24.224 1.00 77.50 100 LEU A CA 1
ATOM 835 C C . LEU A 1 100 ? 2.002 -5.788 -24.810 1.00 77.50 100 LEU A C 1
ATOM 837 O O . LEU A 1 100 ? 1.971 -4.582 -24.535 1.00 77.50 100 LEU A O 1
ATOM 841 N N . GLU A 1 101 ? 1.070 -6.363 -25.573 1.00 77.31 101 GLU A N 1
ATOM 842 C CA . GLU A 1 101 ? -0.108 -5.640 -26.055 1.00 77.31 101 GLU A CA 1
ATOM 843 C C . GLU A 1 101 ? -1.086 -5.361 -24.902 1.00 77.31 101 GLU A C 1
ATOM 845 O O . GLU A 1 101 ? -1.620 -6.271 -24.259 1.00 77.31 101 GLU A O 1
ATOM 850 N N . THR A 1 102 ? -1.362 -4.074 -24.663 1.00 80.31 102 THR A N 1
ATOM 851 C CA . THR A 1 102 ? -2.389 -3.636 -23.706 1.00 80.31 102 THR A CA 1
ATOM 852 C C . THR A 1 102 ? -3.615 -3.143 -24.456 1.00 80.31 102 THR A C 1
ATOM 854 O O . THR A 1 102 ? -3.510 -2.318 -25.365 1.00 80.31 102 THR A O 1
ATOM 857 N N . LYS A 1 103 ? -4.794 -3.634 -24.070 1.00 82.56 103 LYS A N 1
ATOM 858 C CA . LYS A 1 103 ? -6.068 -3.130 -24.578 1.00 82.56 103 LYS A CA 1
ATOM 859 C C . LYS A 1 103 ? -6.673 -2.179 -23.559 1.00 82.56 103 LYS A C 1
ATOM 861 O O . LYS A 1 103 ? -6.741 -2.477 -22.366 1.00 82.56 103 LYS A O 1
ATOM 866 N N . GLN A 1 104 ? -7.115 -1.024 -24.043 1.00 85.38 104 GLN A N 1
ATOM 867 C CA . GLN A 1 104 ? -7.922 -0.112 -23.247 1.00 85.38 104 GLN A CA 1
ATOM 868 C C . GLN A 1 104 ? -9.333 -0.696 -23.144 1.00 85.38 104 GLN A C 1
ATOM 870 O O . GLN A 1 104 ? -10.004 -0.882 -24.157 1.00 85.38 104 GLN A O 1
ATOM 875 N N . PHE A 1 105 ? -9.777 -0.982 -21.926 1.00 80.50 105 PHE A N 1
ATOM 876 C CA . PHE A 1 105 ? -11.171 -1.260 -21.622 1.00 80.50 105 PHE A CA 1
ATOM 877 C C . PHE A 1 105 ? -11.704 -0.147 -20.736 1.00 80.50 105 PHE A C 1
ATOM 879 O O . PHE A 1 105 ? -11.423 -0.088 -19.539 1.00 80.50 105 PHE A O 1
ATOM 886 N N . PHE A 1 106 ? -12.485 0.747 -21.336 1.00 84.88 106 PHE A N 1
ATOM 887 C CA . PHE A 1 106 ? -13.013 1.911 -20.636 1.00 84.88 106 PHE A CA 1
ATOM 888 C C . PHE A 1 106 ? -11.876 2.750 -20.016 1.00 84.88 106 PHE A C 1
ATOM 890 O O . PHE A 1 106 ? -11.012 3.220 -20.756 1.00 84.88 106 PHE A O 1
ATOM 897 N N . TRP A 1 107 ? -11.835 2.919 -18.691 1.00 77.75 107 TRP A N 1
ATOM 898 C CA . TRP A 1 107 ? -10.750 3.606 -17.975 1.00 77.75 107 TRP A CA 1
ATOM 899 C C . TRP A 1 107 ? -9.603 2.669 -17.554 1.00 77.75 107 TRP A C 1
ATOM 901 O O . TRP A 1 107 ? -8.491 3.120 -17.288 1.00 77.75 107 TRP A O 1
ATOM 911 N N . TRP A 1 108 ? -9.841 1.358 -17.568 1.00 75.56 108 TRP A N 1
ATOM 912 C CA . TRP A 1 108 ? -8.868 0.344 -17.184 1.00 75.56 108 TRP A CA 1
ATOM 913 C C . TRP A 1 108 ? -8.083 -0.158 -18.398 1.00 75.56 108 TRP A C 1
ATOM 915 O O . TRP A 1 108 ? -8.573 -0.201 -19.526 1.00 75.56 108 TRP A O 1
ATOM 925 N N . ARG A 1 109 ? -6.838 -0.571 -18.179 1.00 81.38 109 ARG A N 1
ATOM 926 C CA . ARG A 1 109 ? -6.042 -1.288 -19.180 1.00 81.38 109 ARG A CA 1
ATOM 927 C C . ARG A 1 109 ? -5.838 -2.711 -18.711 1.00 81.38 109 ARG A C 1
ATOM 929 O O . ARG A 1 109 ? -5.399 -2.918 -17.585 1.00 81.38 109 ARG A O 1
ATOM 936 N N . TYR A 1 110 ? -6.111 -3.670 -19.585 1.00 78.50 110 TYR A N 1
ATOM 937 C CA . TYR A 1 110 ? -5.835 -5.079 -19.331 1.00 78.50 110 TYR A CA 1
ATOM 938 C C . TYR A 1 110 ? -4.882 -5.628 -20.394 1.00 78.50 110 TYR A C 1
ATOM 940 O O . TYR A 1 110 ? -4.760 -5.086 -21.500 1.00 78.50 110 TYR A O 1
ATOM 948 N N . MET A 1 111 ? -4.162 -6.686 -20.032 1.00 81.06 111 MET A N 1
ATOM 949 C CA . MET A 1 111 ? -3.258 -7.391 -20.938 1.00 81.06 111 MET A CA 1
ATOM 950 C C . MET A 1 111 ? -4.031 -8.497 -21.644 1.00 81.06 111 MET A C 1
ATOM 952 O O . MET A 1 111 ? -4.797 -9.216 -21.006 1.00 81.06 111 MET A O 1
ATOM 956 N N . LYS A 1 112 ? -3.853 -8.614 -22.959 1.00 72.50 112 LYS A N 1
ATOM 957 C CA . LYS A 1 112 ? -4.566 -9.620 -23.753 1.00 72.50 112 LYS A CA 1
ATOM 958 C C . LYS A 1 112 ? -3.961 -11.018 -23.566 1.00 72.50 112 LYS A C 1
ATOM 960 O O . LYS A 1 112 ? -4.708 -11.979 -23.436 1.00 72.50 112 LYS A O 1
ATOM 965 N N . GLU A 1 113 ? -2.628 -11.099 -23.502 1.00 74.75 113 GLU A N 1
ATOM 966 C CA . GLU A 1 113 ? -1.848 -12.334 -23.335 1.00 74.75 113 GLU A CA 1
ATOM 967 C C . GLU A 1 113 ? -0.671 -12.079 -22.368 1.00 74.75 113 GLU A C 1
ATOM 969 O O . GLU A 1 113 ? 0.293 -11.411 -22.739 1.00 74.75 113 GLU A O 1
ATOM 974 N N . PRO A 1 114 ? -0.744 -12.549 -21.107 1.00 63.62 114 PRO A N 1
ATOM 975 C CA . PRO A 1 114 ? 0.274 -12.267 -20.089 1.00 63.62 114 PRO A CA 1
ATOM 976 C C . PRO A 1 114 ? 1.485 -13.213 -20.136 1.00 63.62 114 PRO A C 1
ATOM 978 O O . PRO A 1 114 ? 2.475 -12.958 -19.459 1.00 63.62 114 PRO A O 1
ATOM 981 N N . SER A 1 115 ? 1.414 -14.307 -20.900 1.00 60.75 115 SER A N 1
ATOM 982 C CA . SER A 1 115 ? 2.422 -15.375 -20.925 1.00 60.75 115 SER A CA 1
ATOM 983 C C . SER A 1 115 ? 3.400 -15.297 -22.104 1.00 60.75 115 SER A C 1
ATOM 985 O O . SER A 1 115 ? 4.477 -15.888 -22.032 1.00 60.75 115 SER A O 1
ATOM 987 N N . SER A 1 116 ? 3.084 -14.568 -23.180 1.00 55.88 116 SER A N 1
ATOM 988 C CA . SER A 1 116 ? 3.973 -14.453 -24.342 1.00 55.88 116 SER A CA 1
ATOM 989 C C . SER A 1 116 ? 4.993 -13.321 -24.147 1.00 55.88 116 SER A C 1
ATOM 991 O O . SER A 1 116 ? 4.625 -12.149 -24.189 1.00 55.88 116 SER A O 1
ATOM 993 N N . GLY A 1 117 ? 6.278 -13.648 -23.971 1.00 61.66 117 GLY A N 1
ATOM 994 C CA . GLY A 1 117 ? 7.370 -12.659 -23.988 1.00 61.66 117 GLY A CA 1
ATOM 995 C C . GLY A 1 117 ? 7.907 -12.203 -22.625 1.00 61.66 117 GLY A C 1
ATOM 996 O O . GLY A 1 117 ? 8.527 -11.144 -22.549 1.00 61.66 117 GLY A O 1
ATOM 997 N N . ILE A 1 118 ? 7.696 -12.977 -21.555 1.00 65.81 118 ILE A N 1
ATOM 998 C CA . ILE A 1 118 ? 8.315 -12.718 -20.245 1.00 65.81 118 ILE A CA 1
ATOM 999 C C . ILE A 1 118 ? 9.830 -13.009 -20.340 1.00 65.81 118 ILE A C 1
ATOM 1001 O O . ILE A 1 118 ? 10.192 -14.152 -20.627 1.00 65.81 118 ILE A O 1
ATOM 1005 N N . PRO A 1 119 ? 10.729 -12.027 -20.120 1.00 66.06 119 PRO A N 1
ATOM 1006 C CA . PRO A 1 119 ? 12.164 -12.294 -20.047 1.00 66.06 119 PRO A CA 1
ATOM 1007 C C . PRO A 1 119 ? 12.514 -13.019 -18.738 1.00 66.06 119 PRO A C 1
ATOM 1009 O O . PRO A 1 119 ? 11.910 -12.760 -17.699 1.00 66.06 119 PRO A O 1
ATOM 1012 N N . GLU A 1 120 ? 13.506 -13.909 -18.761 1.00 63.03 120 GLU A N 1
ATOM 1013 C CA . GLU A 1 120 ? 13.998 -14.560 -17.540 1.00 63.03 120 GLU A CA 1
ATOM 1014 C C . GLU A 1 120 ? 14.666 -13.533 -16.602 1.00 63.03 120 GLU A C 1
ATOM 1016 O O . GLU A 1 120 ? 15.578 -12.795 -16.995 1.00 63.03 120 GLU A O 1
ATOM 1021 N N . PHE A 1 121 ? 14.194 -13.466 -15.353 1.00 63.94 121 PHE A N 1
ATOM 1022 C CA . PHE A 1 121 ? 14.626 -12.478 -14.360 1.00 63.94 121 PHE A CA 1
ATOM 1023 C C . PHE A 1 121 ? 15.755 -13.004 -13.468 1.00 63.94 121 PHE A C 1
ATOM 1025 O O . PHE A 1 121 ? 15.703 -14.129 -12.974 1.00 63.94 121 PHE A O 1
ATOM 1032 N N . MET A 1 122 ? 16.716 -12.138 -13.138 1.00 41.41 122 MET A N 1
ATOM 1033 C CA . MET A 1 122 ? 17.654 -12.368 -12.036 1.00 41.41 122 MET A CA 1
ATOM 1034 C C . MET A 1 122 ? 17.060 -11.830 -10.726 1.00 41.41 122 MET A C 1
ATOM 1036 O O . MET A 1 122 ? 17.223 -10.655 -10.401 1.00 41.41 122 MET A O 1
ATOM 1040 N N . GLY A 1 123 ? 16.379 -12.686 -9.957 1.00 51.06 123 GLY A N 1
ATOM 1041 C CA . GLY A 1 123 ? 16.057 -12.422 -8.548 1.00 51.06 123 GLY A CA 1
ATOM 1042 C C . GLY A 1 123 ? 14.580 -12.495 -8.141 1.00 51.06 123 GLY A C 1
ATOM 1043 O O . GLY A 1 123 ? 13.666 -12.591 -8.954 1.00 51.06 123 GLY A O 1
ATOM 1044 N N . ASN A 1 124 ? 14.371 -12.431 -6.822 1.00 48.34 124 ASN A N 1
ATOM 1045 C CA . ASN A 1 124 ? 13.139 -12.728 -6.077 1.00 48.34 124 ASN A CA 1
ATOM 1046 C C . ASN A 1 124 ? 11.981 -11.715 -6.251 1.00 48.34 124 ASN A C 1
ATOM 1048 O O . ASN A 1 124 ? 11.242 -11.483 -5.295 1.00 48.34 124 ASN A O 1
ATOM 1052 N N . PHE A 1 125 ? 11.782 -11.103 -7.423 1.00 52.84 125 PHE A N 1
ATOM 1053 C CA . PHE A 1 125 ? 10.658 -10.171 -7.641 1.00 52.84 125 PHE A CA 1
ATOM 1054 C C . PHE A 1 125 ? 9.298 -10.843 -7.372 1.00 52.84 125 PHE A C 1
ATOM 1056 O O . PHE A 1 125 ? 8.398 -10.253 -6.777 1.00 52.84 125 PHE A O 1
ATOM 1063 N N . LEU A 1 126 ? 9.198 -12.131 -7.709 1.00 46.69 126 LEU A N 1
ATOM 1064 C CA . LEU A 1 126 ? 8.020 -12.960 -7.453 1.00 46.69 126 LEU A CA 1
ATOM 1065 C C . LEU A 1 126 ? 7.820 -13.313 -5.973 1.00 46.69 126 LEU A C 1
ATOM 1067 O O . LEU A 1 126 ? 6.701 -13.624 -5.586 1.00 46.69 126 LEU A O 1
ATOM 1071 N N . CYS A 1 127 ? 8.855 -13.241 -5.127 1.00 41.47 127 CYS A N 1
ATOM 1072 C CA . CYS A 1 127 ? 8.718 -13.581 -3.707 1.00 41.47 127 CYS A CA 1
ATOM 1073 C C . CYS A 1 127 ? 7.853 -12.552 -2.966 1.00 41.47 127 CYS A C 1
ATOM 1075 O O . CYS A 1 127 ? 7.117 -12.919 -2.062 1.00 41.47 127 CYS A O 1
ATOM 1077 N N . GLY A 1 128 ? 7.872 -11.280 -3.380 1.00 41.00 128 GLY A N 1
ATOM 1078 C CA . GLY A 1 128 ? 6.993 -10.268 -2.796 1.00 41.00 128 GLY A CA 1
ATOM 1079 C C . GLY A 1 128 ? 5.544 -10.389 -3.268 1.00 41.00 128 GLY A C 1
ATOM 1080 O O . GLY A 1 128 ? 4.627 -10.491 -2.458 1.00 41.00 128 GLY A O 1
ATOM 1081 N N . PHE A 1 129 ? 5.331 -10.452 -4.579 1.00 43.34 129 PHE A N 1
ATOM 1082 C CA . PHE A 1 129 ? 3.980 -10.525 -5.142 1.00 43.34 129 PHE A CA 1
ATOM 1083 C C . PHE A 1 129 ? 3.262 -11.836 -4.762 1.00 43.34 129 PHE A C 1
ATOM 1085 O O . PHE A 1 129 ? 2.093 -11.825 -4.390 1.00 43.34 129 PHE A O 1
ATOM 1092 N N . SER A 1 130 ? 3.994 -12.960 -4.719 1.00 36.88 130 SER A N 1
ATOM 1093 C CA . SER A 1 130 ? 3.449 -14.266 -4.323 1.00 36.88 130 SER A CA 1
ATOM 1094 C C . SER A 1 130 ? 3.027 -14.350 -2.851 1.00 36.88 130 SER A C 1
ATOM 1096 O O . SER A 1 130 ? 2.256 -15.253 -2.522 1.00 36.88 130 SER A O 1
ATOM 1098 N N . ILE A 1 131 ? 3.522 -13.478 -1.963 1.00 42.19 131 ILE A N 1
ATOM 1099 C CA . ILE A 1 131 ? 3.060 -13.433 -0.567 1.00 42.19 131 ILE A CA 1
ATOM 1100 C C . ILE A 1 131 ? 1.673 -12.781 -0.499 1.00 42.19 131 ILE A C 1
ATOM 1102 O O . ILE A 1 131 ? 0.832 -13.266 0.251 1.00 42.19 131 ILE A O 1
ATOM 1106 N N . CYS A 1 132 ? 1.397 -11.752 -1.311 1.00 41.28 132 CYS A N 1
ATOM 1107 C CA . CYS A 1 132 ? 0.093 -11.079 -1.323 1.00 41.28 132 CYS A CA 1
ATOM 1108 C C . CYS A 1 132 ? -0.979 -11.867 -2.094 1.00 41.28 132 CYS A C 1
ATOM 1110 O O . CYS A 1 132 ? -2.057 -12.112 -1.550 1.00 41.28 132 CYS A O 1
ATOM 1112 N N . ASP A 1 133 ? -0.656 -12.384 -3.286 1.00 37.59 133 ASP A N 1
ATOM 1113 C CA . ASP A 1 133 ? -1.597 -13.189 -4.090 1.00 37.59 133 ASP A CA 1
ATOM 1114 C C . ASP A 1 133 ? -2.067 -14.456 -3.351 1.00 37.59 133 ASP A C 1
ATOM 1116 O O . ASP A 1 133 ? -3.226 -14.863 -3.444 1.00 37.59 133 ASP A O 1
ATOM 1120 N N . ARG A 1 134 ? -1.189 -15.067 -2.544 1.00 36.31 134 ARG A N 1
ATOM 1121 C CA . ARG A 1 134 ? -1.514 -16.284 -1.784 1.00 36.31 134 ARG A CA 1
ATOM 1122 C C . ARG A 1 134 ? -2.306 -16.011 -0.498 1.00 36.31 134 ARG A C 1
ATOM 1124 O O . ARG A 1 134 ? -2.909 -16.933 0.044 1.00 36.31 134 ARG A O 1
ATOM 1131 N N . GLN A 1 135 ? -2.325 -14.771 -0.004 1.00 44.34 135 GLN A N 1
ATOM 1132 C CA . GLN A 1 135 ? -3.111 -14.381 1.174 1.00 44.34 135 GLN A CA 1
ATOM 1133 C C . GLN A 1 135 ? -4.559 -13.993 0.837 1.00 44.34 135 GLN A C 1
ATOM 1135 O O . GLN A 1 135 ? -5.423 -14.145 1.699 1.00 44.34 135 GLN A O 1
ATOM 1140 N N . PHE A 1 136 ? -4.841 -13.537 -0.390 1.00 35.47 136 PHE A N 1
ATOM 1141 C CA . PHE A 1 136 ? -6.171 -13.048 -0.789 1.00 35.47 136 PHE A CA 1
ATOM 1142 C C . PHE A 1 136 ? -6.970 -13.972 -1.720 1.00 35.47 136 PHE A C 1
ATOM 1144 O O . PHE A 1 136 ? -8.089 -13.622 -2.088 1.00 35.47 136 PHE A O 1
ATOM 1151 N N . GLY A 1 137 ? -6.466 -15.168 -2.046 1.00 30.22 137 GLY A N 1
ATOM 1152 C CA . GLY A 1 137 ? -7.267 -16.202 -2.715 1.00 30.22 137 GLY A CA 1
ATOM 1153 C C . GLY A 1 137 ? -7.848 -15.769 -4.065 1.00 30.22 137 GLY A C 1
ATOM 1154 O O . GLY A 1 137 ? -8.966 -16.152 -4.400 1.00 30.22 137 GLY A O 1
ATOM 1155 N N . LEU A 1 138 ? -7.114 -14.955 -4.826 1.00 31.92 138 LEU A N 1
ATOM 1156 C CA . LEU A 1 138 ? -7.475 -14.590 -6.195 1.00 31.92 138 LEU A CA 1
ATOM 1157 C C . LEU A 1 138 ? -6.730 -15.458 -7.215 1.00 31.92 138 LEU A C 1
ATOM 1159 O O . LEU A 1 138 ? -6.111 -14.910 -8.111 1.00 31.92 138 LEU A O 1
ATOM 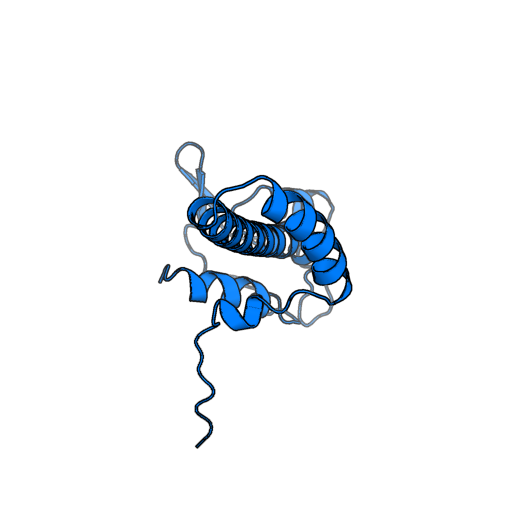1163 N N . TYR A 1 139 ? -6.808 -16.786 -7.066 1.00 33.00 139 TYR A N 1
ATOM 1164 C CA . TYR A 1 139 ? -6.795 -17.802 -8.136 1.00 33.00 139 TYR A CA 1
ATOM 1165 C C . TYR A 1 139 ? -7.402 -19.102 -7.602 1.00 33.00 139 TYR A C 1
ATOM 1167 O O . TYR A 1 139 ? -7.001 -19.523 -6.491 1.00 33.00 139 TYR A O 1
#

Secondary structure (DSSP, 8-state):
---------HHHHT---HHHHHHHHHHHHHHHTTS-HHHHHHHHHHHHHHHHHHHHHHHHHHIIIIIGGG-BBTTS-BSS-SHHHHHHHHHS-TT--TT--EEEETTEEEES-SSTTPPPBSS-HHHHHHHHHHHHT--

pLDDT: mean 70.62, std 16.34, range [30.22, 86.81]

Foldseek 3Di:
DDCPDPDPDLVVVQPDDPVVCVVVVVVLVVVVVPDDPVVSVVVVVVVSVVVVVVVLVVLLLCLQLPVVQQWAAPVRDGQQPDPVSSVCSNVAPSLDGPPFDWDDDPPHIDTPDSPPPDGHTDDDSVVSVVVVCVNPVPD

Radius of gyration: 20.79 Å; chains: 1; bounding box: 38×42×59 Å